Protein AF-K5BEI8-F1 (afdb_monomer)

pLDDT: 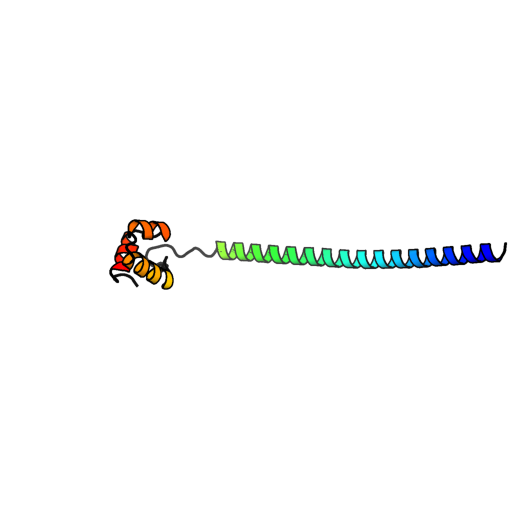mean 92.16, std 7.5, range [64.94, 98.0]

Radius of gyration: 36.18 Å; Cα contacts (8 Å, |Δi|>4): 32; chains: 1; bounding box: 75×29×89 Å

Secondary structure (DSSP, 8-state):
-HHHHHHHHHHHHHHHHHHHHHHHHHHHHHHHHHHHHHHHHHHHHHHHHHHHHHHHHHHHSPPP-STTS----SS-HHHHHHHHHHHHTT--HHHHHHHTT--HHHHHHHHTT---

Sequence (116 aa):
MAQFKRMFEDAFAEVDAEIARLREANRSLSEAANRALRENRELRDKQRRANDLFAKALAQVKPETGPNRPNRKKLTEREVEDIRQA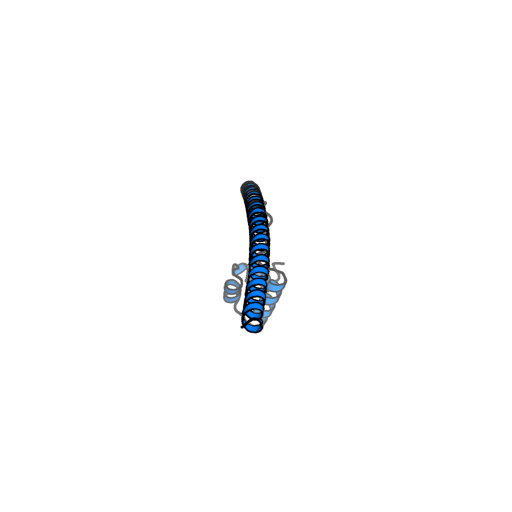YRGGMKQKDLARNYGVNPATISRLVRGLYH

Solvent-accessible surface area (backbone atoms only — not comparable to full-atom values): 6745 Å² total; per-residue (Å²): 112,71,67,62,53,49,55,49,53,53,52,52,52,52,51,52,53,49,52,51,52,52,50,51,51,52,49,52,51,51,53,51,51,53,49,52,54,51,53,52,51,53,52,52,52,51,51,49,52,50,50,52,52,50,51,52,52,53,70,67,55,72,76,85,73,65,93,85,45,81,84,76,74,91,66,53,75,66,55,52,50,51,52,43,51,44,41,76,72,67,48,53,56,68,56,54,14,61,77,70,74,48,57,49,69,55,45,56,29,47,68,70,64,75,50,135

Structure (mmCIF, N/CA/C/O backbone):
data_AF-K5BEI8-F1
#
_entry.id   AF-K5BEI8-F1
#
loop_
_atom_site.group_PDB
_atom_site.id
_atom_site.type_symbol
_atom_site.label_atom_id
_atom_site.label_alt_id
_atom_site.label_comp_id
_atom_site.label_asym_id
_atom_site.label_entity_id
_atom_site.label_seq_id
_atom_site.pdbx_PDB_ins_code
_atom_site.Cartn_x
_atom_site.Cartn_y
_atom_site.Cartn_z
_atom_site.occupancy
_atom_site.B_iso_or_equiv
_atom_site.auth_seq_id
_atom_site.auth_comp_id
_atom_site.auth_asym_id
_atom_site.auth_atom_id
_atom_site.pdbx_PDB_model_num
ATOM 1 N N . MET A 1 1 ? 36.139 -18.014 -56.763 1.00 67.19 1 MET A N 1
ATOM 2 C CA . MET A 1 1 ? 36.977 -17.642 -55.597 1.00 67.19 1 MET A CA 1
ATOM 3 C C . MET A 1 1 ? 36.723 -16.217 -55.101 1.00 67.19 1 MET A C 1
ATOM 5 O O . MET A 1 1 ? 36.428 -16.070 -53.926 1.00 67.19 1 MET A O 1
ATOM 9 N N . ALA A 1 2 ? 36.755 -15.179 -55.949 1.00 80.62 2 ALA A N 1
ATOM 10 C CA . ALA A 1 2 ? 36.568 -13.786 -55.501 1.00 80.62 2 ALA A CA 1
ATOM 11 C C . ALA A 1 2 ? 35.178 -13.469 -54.901 1.00 80.62 2 ALA A C 1
ATOM 13 O O . ALA A 1 2 ? 35.099 -12.804 -53.875 1.00 80.62 2 ALA A O 1
ATOM 14 N N . GLN A 1 3 ? 34.089 -13.983 -55.489 1.00 86.00 3 GLN A N 1
ATOM 15 C CA . GLN A 1 3 ? 32.727 -13.770 -54.965 1.00 86.00 3 GLN A CA 1
ATOM 16 C C . GLN A 1 3 ? 32.521 -14.383 -53.574 1.00 86.00 3 GLN A C 1
ATOM 18 O O . GLN A 1 3 ? 31.944 -13.750 -52.701 1.00 86.00 3 GLN A O 1
ATOM 23 N N . PHE A 1 4 ? 33.040 -15.593 -53.355 1.00 86.75 4 PHE A N 1
ATOM 24 C CA . PHE A 1 4 ? 32.905 -16.299 -52.080 1.00 86.75 4 PHE A CA 1
ATOM 25 C C . PHE A 1 4 ? 33.668 -15.586 -50.955 1.00 86.75 4 PHE A C 1
ATOM 27 O O . PHE A 1 4 ? 33.169 -15.471 -49.843 1.00 86.75 4 PHE A O 1
ATOM 34 N N . LYS A 1 5 ? 34.854 -15.043 -51.265 1.00 89.00 5 LYS A N 1
ATOM 35 C CA . LYS A 1 5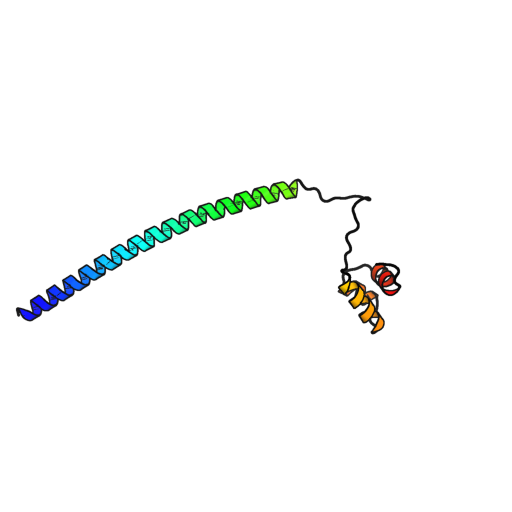 ? 35.641 -14.230 -50.330 1.00 89.00 5 LYS A CA 1
ATOM 36 C C . LYS A 1 5 ? 34.894 -12.958 -49.917 1.00 89.00 5 LYS A C 1
ATOM 38 O O . LYS A 1 5 ? 34.798 -12.680 -48.731 1.00 89.00 5 LYS A O 1
ATOM 43 N N . ARG A 1 6 ? 34.314 -12.246 -50.886 1.00 91.00 6 ARG A N 1
ATOM 44 C CA . ARG A 1 6 ? 33.541 -11.024 -50.636 1.00 91.00 6 ARG A CA 1
ATOM 45 C C . ARG A 1 6 ? 32.299 -11.289 -49.783 1.00 91.00 6 ARG A C 1
ATOM 47 O O . ARG A 1 6 ? 32.052 -10.567 -48.834 1.00 91.00 6 ARG A O 1
ATOM 54 N N . MET A 1 7 ? 31.584 -12.379 -50.062 1.00 91.56 7 MET A N 1
ATOM 55 C CA . MET A 1 7 ? 30.420 -12.791 -49.273 1.00 91.56 7 MET A CA 1
ATOM 56 C C . MET A 1 7 ? 30.777 -13.066 -47.804 1.00 91.56 7 MET A C 1
ATOM 58 O O . MET A 1 7 ? 30.021 -12.698 -46.911 1.00 91.56 7 MET A O 1
ATOM 62 N N . PHE A 1 8 ? 31.933 -13.685 -47.539 1.00 93.06 8 PHE A N 1
ATOM 63 C CA . PHE A 1 8 ? 32.413 -13.865 -46.167 1.00 93.06 8 PHE A CA 1
ATOM 64 C C . PHE A 1 8 ? 32.835 -12.551 -45.513 1.00 93.06 8 PHE A C 1
ATOM 66 O O . PHE A 1 8 ? 32.516 -12.339 -44.350 1.00 93.06 8 PHE A O 1
ATOM 73 N N . GLU A 1 9 ? 33.532 -11.672 -46.235 1.00 93.25 9 GLU A N 1
ATOM 74 C CA . GLU A 1 9 ? 33.915 -10.348 -45.727 1.00 93.25 9 GLU A CA 1
ATOM 75 C C . GLU A 1 9 ? 32.682 -9.516 -45.342 1.00 93.25 9 GLU A C 1
ATOM 77 O O . GLU A 1 9 ? 32.655 -8.943 -44.254 1.00 93.25 9 GLU A O 1
ATOM 82 N N . ASP A 1 10 ? 31.639 -9.530 -46.175 1.00 94.12 10 ASP A N 1
ATOM 83 C CA . ASP A 1 10 ? 30.371 -8.850 -45.900 1.00 94.12 10 ASP A CA 1
ATOM 84 C C . ASP A 1 10 ? 29.667 -9.457 -44.669 1.00 94.12 10 ASP A C 1
ATOM 86 O O . ASP A 1 10 ? 29.217 -8.725 -43.788 1.00 94.12 10 ASP A O 1
ATOM 90 N N . ALA A 1 11 ? 29.639 -10.792 -44.552 1.00 93.44 11 ALA A N 1
ATOM 91 C CA . ALA A 1 11 ? 29.049 -11.479 -43.401 1.00 93.44 11 ALA A CA 1
ATOM 92 C C . ALA A 1 11 ? 29.800 -11.196 -42.086 1.00 93.44 11 ALA A C 1
ATOM 94 O O . ALA A 1 11 ? 29.175 -11.001 -41.045 1.00 93.44 11 ALA A O 1
ATOM 95 N N . PHE A 1 12 ? 31.136 -11.144 -42.111 1.00 95.19 12 PHE A N 1
ATOM 96 C CA . PHE A 1 12 ? 31.923 -10.771 -40.931 1.00 95.19 12 PHE A CA 1
ATOM 97 C C . PHE A 1 12 ? 31.696 -9.309 -40.542 1.00 95.19 12 PHE A C 1
ATOM 99 O O . PHE A 1 12 ? 31.521 -9.023 -39.359 1.00 95.19 12 PHE A O 1
ATOM 106 N N . ALA A 1 13 ? 31.619 -8.402 -41.519 1.00 94.50 13 ALA A N 1
ATOM 107 C CA . ALA A 1 13 ? 31.321 -6.996 -41.264 1.00 94.50 13 ALA A CA 1
ATOM 108 C C . ALA A 1 13 ? 29.926 -6.802 -40.642 1.00 94.50 13 ALA A C 1
ATOM 110 O O . ALA A 1 13 ? 29.759 -5.978 -39.742 1.00 94.50 13 ALA A O 1
ATOM 111 N N . GLU A 1 14 ? 28.932 -7.578 -41.080 1.00 96.00 14 GLU A N 1
ATOM 112 C CA . GLU A 1 14 ? 27.589 -7.569 -40.495 1.00 96.00 14 GLU A CA 1
ATOM 113 C C . GLU A 1 14 ? 27.596 -8.068 -39.043 1.00 96.00 14 GLU A C 1
ATOM 115 O O . GLU A 1 14 ? 27.023 -7.423 -38.162 1.00 96.00 14 GLU A O 1
ATOM 120 N N . VAL A 1 15 ? 28.303 -9.168 -38.767 1.00 96.31 15 VAL A N 1
ATOM 121 C CA . VAL A 1 15 ? 28.454 -9.706 -37.406 1.00 96.31 15 VAL A CA 1
ATOM 122 C C . VAL A 1 15 ? 29.173 -8.714 -36.489 1.00 96.31 15 VAL A C 1
ATOM 124 O O . VAL A 1 15 ? 28.736 -8.508 -35.358 1.00 96.31 15 VAL A O 1
ATOM 127 N N . ASP A 1 16 ? 30.234 -8.058 -36.960 1.00 96.56 16 ASP A N 1
ATOM 128 C CA . ASP A 1 16 ? 30.958 -7.051 -36.178 1.00 96.56 16 ASP A CA 1
ATOM 129 C C . ASP A 1 16 ? 30.083 -5.828 -35.876 1.00 96.56 16 ASP A C 1
ATOM 131 O O . ASP A 1 16 ? 30.082 -5.323 -34.745 1.00 96.56 16 ASP A O 1
ATOM 135 N N . ALA A 1 17 ? 29.291 -5.380 -36.855 1.00 96.19 17 ALA A N 1
ATOM 136 C CA . ALA A 1 17 ? 28.326 -4.304 -36.660 1.00 96.19 17 ALA A CA 1
ATOM 137 C C . ALA A 1 17 ? 27.260 -4.685 -35.620 1.00 96.19 17 ALA A C 1
ATOM 139 O O . ALA A 1 17 ? 26.911 -3.870 -34.762 1.00 96.19 17 ALA A O 1
ATOM 140 N N . GLU A 1 18 ? 26.779 -5.927 -35.645 1.00 96.75 18 GLU A N 1
ATOM 141 C CA . GLU A 1 18 ? 25.789 -6.408 -34.684 1.00 96.75 18 GLU A CA 1
ATOM 142 C C . GLU A 1 18 ? 26.379 -6.581 -33.276 1.00 96.75 18 GLU A C 1
ATOM 144 O O . GLU A 1 18 ? 25.773 -6.159 -32.290 1.00 96.75 18 GLU A O 1
ATOM 149 N N . ILE A 1 19 ? 27.609 -7.089 -33.152 1.00 97.44 19 ILE A N 1
ATOM 150 C CA . ILE A 1 19 ? 28.328 -7.146 -31.870 1.00 97.44 19 ILE A CA 1
ATOM 151 C C . ILE A 1 19 ? 28.512 -5.739 -31.293 1.00 97.44 19 ILE A C 1
ATOM 153 O O . ILE A 1 19 ? 28.347 -5.545 -30.083 1.00 97.44 19 ILE A O 1
ATOM 157 N N . ALA A 1 20 ? 28.840 -4.749 -32.128 1.00 97.12 20 ALA A N 1
ATOM 158 C CA . ALA A 1 20 ? 28.978 -3.364 -31.691 1.00 97.12 20 ALA A CA 1
ATOM 159 C C . ALA A 1 20 ? 27.654 -2.817 -31.131 1.00 97.12 20 ALA A C 1
ATOM 161 O O . ALA A 1 20 ? 27.638 -2.288 -30.016 1.00 97.12 20 ALA A O 1
ATOM 162 N N . ARG A 1 21 ? 26.537 -3.039 -31.838 1.00 97.31 21 ARG A N 1
ATOM 163 C CA . ARG A 1 21 ? 25.192 -2.651 -31.378 1.00 97.31 21 ARG A CA 1
ATOM 164 C C . ARG A 1 21 ? 24.815 -3.326 -30.063 1.00 97.31 21 ARG A C 1
ATOM 166 O O . ARG A 1 21 ? 24.363 -2.655 -29.137 1.00 97.31 21 ARG A O 1
ATOM 173 N N . LEU A 1 22 ? 25.044 -4.634 -29.939 1.00 97.31 22 LEU A N 1
ATOM 174 C CA . LEU A 1 22 ? 24.740 -5.382 -28.717 1.00 97.31 22 LEU A CA 1
ATOM 175 C C . LEU A 1 22 ? 25.578 -4.905 -27.527 1.00 97.31 22 LEU A C 1
ATOM 177 O O . LEU A 1 22 ? 25.074 -4.823 -26.407 1.00 97.31 22 LEU A O 1
ATOM 181 N N . ARG A 1 23 ? 26.851 -4.564 -27.745 1.00 97.69 23 ARG A N 1
ATOM 182 C CA . ARG A 1 23 ? 27.716 -3.998 -26.698 1.00 97.69 23 ARG A CA 1
ATOM 183 C C . ARG A 1 23 ? 27.221 -2.632 -26.237 1.00 97.69 23 ARG A C 1
ATOM 185 O O . ARG A 1 23 ? 27.178 -2.385 -25.032 1.00 97.69 23 ARG A O 1
ATOM 192 N N . GLU A 1 24 ? 26.821 -1.771 -27.166 1.00 97.75 24 GLU A N 1
ATOM 193 C CA . GLU A 1 24 ? 26.262 -0.457 -26.845 1.00 97.75 24 GLU A CA 1
ATOM 194 C C . GLU A 1 24 ? 24.928 -0.576 -26.092 1.00 97.75 24 GLU A C 1
ATOM 196 O O . GLU A 1 24 ? 24.754 0.039 -25.037 1.00 97.75 24 GLU A O 1
ATOM 201 N N . ALA A 1 25 ? 24.028 -1.446 -26.557 1.00 96.75 25 ALA A N 1
ATOM 202 C CA . ALA A 1 25 ? 22.762 -1.728 -25.887 1.00 96.75 25 ALA A CA 1
ATOM 203 C C . ALA A 1 25 ? 22.977 -2.279 -24.469 1.00 96.75 25 ALA A C 1
ATOM 205 O O . ALA A 1 25 ? 22.371 -1.788 -23.515 1.00 96.75 25 ALA A O 1
ATOM 206 N N . ASN A 1 26 ? 23.891 -3.241 -24.299 1.00 97.69 26 ASN A N 1
ATOM 207 C CA . ASN A 1 26 ? 24.240 -3.786 -22.987 1.00 97.69 26 ASN A CA 1
ATOM 208 C C . ASN A 1 26 ? 24.803 -2.717 -22.052 1.00 97.69 26 ASN A C 1
ATOM 210 O O . ASN A 1 26 ? 24.462 -2.696 -20.866 1.00 97.69 26 ASN A O 1
ATOM 214 N N . ARG A 1 27 ? 25.634 -1.806 -22.565 1.00 98.00 27 ARG A N 1
ATOM 215 C CA . ARG A 1 27 ? 26.153 -0.686 -21.778 1.00 98.00 27 ARG A CA 1
ATOM 216 C C . ARG A 1 27 ? 25.022 0.241 -21.334 1.00 98.00 27 ARG A C 1
ATOM 218 O O . ARG A 1 27 ? 24.919 0.529 -20.144 1.00 98.00 27 ARG A O 1
ATOM 225 N N . SER A 1 28 ? 24.151 0.647 -22.254 1.00 97.25 28 SER A N 1
ATOM 226 C CA . SER A 1 28 ? 23.008 1.521 -21.961 1.00 97.25 28 SER A CA 1
ATOM 227 C C . SER A 1 28 ? 22.058 0.902 -20.928 1.00 97.25 28 SER A C 1
ATOM 229 O O . SER A 1 28 ? 21.696 1.548 -19.939 1.00 97.25 28 SER A O 1
ATOM 231 N N . LEU A 1 29 ? 21.725 -0.384 -21.089 1.00 97.50 29 LEU A N 1
ATOM 232 C CA . LEU A 1 29 ? 20.906 -1.132 -20.132 1.00 97.50 29 LEU A CA 1
ATOM 233 C C . LEU A 1 29 ? 21.575 -1.216 -18.760 1.00 97.50 29 LEU A C 1
ATOM 235 O O . LEU A 1 29 ? 20.921 -0.988 -17.742 1.00 97.50 29 LEU A O 1
ATOM 239 N N . SER A 1 30 ? 22.881 -1.478 -18.721 1.00 97.69 30 SER A N 1
ATOM 240 C CA . SER A 1 30 ? 23.645 -1.524 -17.470 1.00 97.69 30 SER A CA 1
ATOM 241 C C . SER A 1 30 ? 23.642 -0.166 -16.763 1.00 97.69 30 SER A C 1
ATOM 243 O O . SER A 1 30 ? 23.455 -0.085 -15.548 1.00 97.69 30 SER A O 1
ATOM 245 N N . GLU A 1 31 ? 23.802 0.929 -17.506 1.00 98.00 31 GLU A N 1
ATOM 246 C CA . GLU A 1 31 ? 23.735 2.287 -16.964 1.00 98.00 31 GLU A CA 1
ATOM 247 C C . GLU A 1 31 ? 22.335 2.619 -16.423 1.00 98.00 31 GLU A C 1
ATOM 249 O O . GLU A 1 31 ? 22.218 3.161 -15.319 1.00 98.00 31 GLU A O 1
ATOM 254 N N . ALA A 1 32 ? 21.276 2.256 -17.153 1.00 97.62 32 ALA A N 1
ATOM 255 C CA . ALA A 1 32 ? 19.891 2.442 -16.725 1.00 97.62 32 ALA A CA 1
ATOM 256 C C . ALA A 1 32 ? 19.558 1.631 -15.464 1.00 97.62 32 ALA A C 1
ATOM 258 O O . ALA A 1 32 ? 19.010 2.183 -14.508 1.00 97.62 32 ALA A O 1
ATOM 259 N N . ALA A 1 33 ? 19.959 0.359 -15.414 1.00 97.62 33 ALA A N 1
ATOM 260 C CA . ALA A 1 33 ? 19.786 -0.493 -14.242 1.00 97.62 33 ALA A CA 1
ATOM 261 C C . ALA A 1 33 ? 20.513 0.087 -13.021 1.00 97.62 33 ALA A C 1
ATOM 263 O O . ALA A 1 33 ? 19.941 0.184 -11.935 1.00 97.62 33 ALA A O 1
ATOM 264 N N . ASN A 1 34 ? 21.748 0.559 -13.203 1.00 97.94 34 ASN A N 1
ATOM 265 C CA . ASN A 1 34 ? 22.508 1.197 -12.134 1.00 97.94 34 ASN A CA 1
ATOM 266 C C . ASN A 1 34 ? 21.849 2.491 -11.630 1.00 97.94 34 ASN A C 1
ATOM 268 O O . ASN A 1 34 ? 21.873 2.745 -10.424 1.00 97.94 34 ASN A O 1
ATOM 272 N N . ARG A 1 35 ? 21.245 3.301 -12.513 1.00 97.88 35 ARG A N 1
ATOM 273 C CA . ARG A 1 35 ? 20.448 4.474 -12.106 1.00 97.88 35 ARG A CA 1
ATOM 274 C C . ARG A 1 35 ? 19.241 4.057 -11.265 1.00 97.88 35 A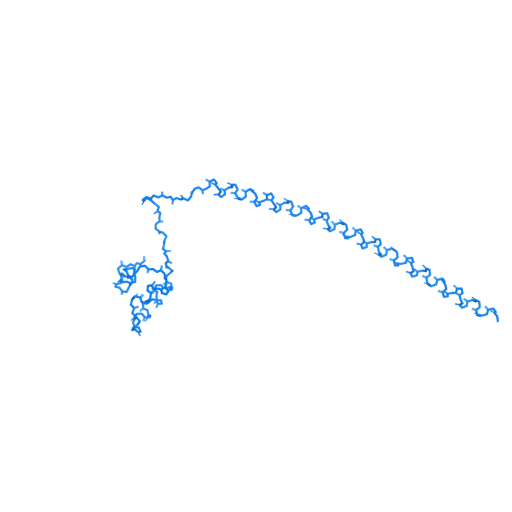RG A C 1
ATOM 276 O O . ARG A 1 35 ? 19.125 4.512 -10.130 1.00 97.88 35 ARG A O 1
ATOM 283 N N . ALA A 1 36 ? 18.433 3.122 -11.759 1.00 97.12 36 ALA A N 1
ATOM 284 C CA . ALA A 1 36 ? 17.248 2.639 -11.051 1.00 97.12 36 ALA A CA 1
ATOM 285 C C . ALA A 1 36 ? 17.589 2.035 -9.676 1.00 97.12 36 ALA A C 1
ATOM 287 O O . ALA A 1 36 ? 16.891 2.267 -8.690 1.00 97.12 36 ALA A O 1
ATOM 288 N N . LEU A 1 37 ? 18.696 1.292 -9.568 1.00 97.75 37 LEU A N 1
ATOM 289 C CA . LEU A 1 37 ? 19.159 0.741 -8.291 1.00 97.75 37 LEU A CA 1
ATOM 290 C C . LEU A 1 37 ? 19.554 1.829 -7.285 1.00 97.75 37 LEU A C 1
ATOM 292 O O . LEU A 1 37 ? 19.304 1.660 -6.089 1.00 97.75 37 LEU A O 1
ATOM 296 N N . ARG A 1 38 ? 20.159 2.934 -7.738 1.00 97.25 38 ARG A N 1
ATOM 297 C CA . ARG A 1 38 ? 20.470 4.079 -6.868 1.00 97.25 38 ARG A CA 1
ATOM 298 C C . ARG A 1 38 ? 19.195 4.751 -6.370 1.00 97.25 38 ARG A C 1
ATOM 300 O O . ARG A 1 38 ? 19.032 4.897 -5.162 1.00 97.25 38 ARG A O 1
ATOM 307 N N . GLU A 1 39 ? 18.267 5.052 -7.270 1.00 96.75 39 GLU A N 1
ATOM 308 C CA . GLU A 1 39 ? 16.980 5.669 -6.926 1.00 96.75 39 GLU A CA 1
ATOM 309 C C . GLU A 1 39 ? 16.171 4.801 -5.952 1.00 96.75 39 GLU A C 1
ATOM 311 O O . GLU A 1 39 ? 15.667 5.291 -4.942 1.00 96.75 39 GLU A O 1
ATOM 316 N N . ASN A 1 40 ? 16.123 3.486 -6.180 1.00 97.75 40 ASN A N 1
ATOM 317 C CA . ASN A 1 40 ? 15.453 2.551 -5.276 1.00 97.75 40 ASN A CA 1
ATOM 318 C C . ASN A 1 40 ? 16.069 2.544 -3.873 1.00 97.75 40 ASN A C 1
ATOM 320 O O . ASN A 1 40 ? 15.339 2.475 -2.880 1.00 97.75 40 ASN A O 1
ATOM 324 N N . ARG A 1 41 ? 17.402 2.624 -3.761 1.00 97.50 41 ARG A N 1
ATOM 325 C CA . ARG A 1 41 ? 18.068 2.737 -2.454 1.00 97.50 41 ARG A CA 1
ATOM 326 C C . ARG A 1 41 ? 17.657 4.025 -1.747 1.00 97.50 41 ARG A C 1
ATOM 328 O O . ARG A 1 41 ? 17.273 3.966 -0.582 1.00 97.50 41 ARG A O 1
ATOM 335 N N . GLU A 1 42 ? 17.659 5.152 -2.453 1.00 97.44 42 GLU A N 1
ATOM 336 C CA . GLU A 1 42 ? 17.246 6.437 -1.884 1.00 97.44 42 GLU A CA 1
ATOM 337 C C . GLU A 1 42 ? 15.785 6.437 -1.425 1.00 97.44 42 GLU A C 1
ATOM 339 O O . GLU A 1 42 ? 15.480 6.908 -0.327 1.00 97.44 42 GLU A O 1
ATOM 344 N N . LEU A 1 43 ? 14.873 5.894 -2.236 1.00 97.56 43 LEU A N 1
ATOM 345 C CA . LEU A 1 43 ? 13.456 5.781 -1.888 1.00 97.56 43 LEU A CA 1
ATOM 346 C C . LEU A 1 43 ? 13.249 4.900 -0.658 1.00 97.56 43 LEU A C 1
ATOM 348 O O . LEU A 1 43 ? 12.512 5.279 0.253 1.00 97.56 43 LEU A O 1
ATOM 352 N N . ARG A 1 44 ? 13.940 3.760 -0.592 1.00 97.62 44 ARG A N 1
ATOM 353 C CA . ARG A 1 44 ? 13.899 2.871 0.571 1.00 97.62 44 ARG A CA 1
ATOM 354 C C . ARG A 1 44 ? 14.383 3.578 1.836 1.00 97.62 44 ARG A C 1
ATOM 356 O O . ARG A 1 44 ? 13.775 3.427 2.894 1.00 97.62 44 ARG A O 1
ATOM 363 N N . ASP A 1 45 ? 15.449 4.365 1.740 1.00 97.75 45 ASP A N 1
ATOM 364 C CA . ASP A 1 45 ? 15.985 5.099 2.886 1.00 97.75 45 ASP A CA 1
ATOM 365 C C . ASP A 1 45 ? 15.040 6.228 3.326 1.00 97.75 45 ASP A C 1
ATOM 367 O O . ASP A 1 45 ? 14.834 6.429 4.525 1.00 97.75 45 ASP A O 1
ATOM 371 N N . LYS A 1 46 ? 14.394 6.923 2.378 1.00 97.06 46 LYS A N 1
ATOM 372 C CA . LYS A 1 46 ? 13.329 7.900 2.670 1.00 97.06 46 LYS A CA 1
ATOM 373 C C . LYS A 1 46 ? 12.146 7.242 3.383 1.00 97.06 46 LYS A C 1
ATOM 375 O O . LYS A 1 46 ? 11.712 7.752 4.413 1.00 97.06 46 LYS A O 1
ATOM 380 N N . GLN A 1 47 ? 11.666 6.101 2.884 1.00 97.44 47 GLN A N 1
ATOM 381 C CA . GLN A 1 47 ? 10.574 5.351 3.513 1.00 97.44 47 GLN A CA 1
ATOM 382 C C . GLN A 1 47 ? 10.932 4.904 4.927 1.00 97.44 47 GLN A C 1
ATOM 384 O O . GLN A 1 47 ? 10.131 5.076 5.841 1.00 97.44 47 GLN A O 1
ATOM 389 N N . ARG A 1 48 ? 12.149 4.385 5.134 1.00 96.88 48 ARG A N 1
ATOM 390 C CA . ARG A 1 48 ? 12.622 4.003 6.469 1.00 96.88 48 ARG A CA 1
ATOM 391 C C . ARG A 1 48 ? 12.577 5.189 7.428 1.00 96.88 48 ARG A C 1
ATOM 393 O O . ARG A 1 48 ? 11.964 5.083 8.482 1.00 96.88 48 ARG A O 1
ATOM 400 N N . ARG A 1 49 ? 13.153 6.333 7.039 1.00 95.50 49 ARG A N 1
ATOM 401 C CA . ARG A 1 49 ? 13.141 7.548 7.872 1.00 95.50 49 ARG A CA 1
ATOM 402 C C . ARG A 1 49 ? 11.721 8.009 8.188 1.00 95.50 49 ARG A C 1
ATOM 404 O O . ARG A 1 49 ? 11.449 8.362 9.329 1.00 95.50 49 ARG A O 1
ATOM 411 N N . ALA A 1 50 ? 10.822 7.992 7.204 1.00 95.94 50 ALA A N 1
ATOM 412 C CA . ALA A 1 50 ? 9.423 8.342 7.419 1.00 95.94 50 ALA A CA 1
ATOM 413 C C . ALA A 1 50 ? 8.766 7.398 8.436 1.00 95.94 50 ALA A C 1
ATOM 415 O O . ALA A 1 50 ? 8.183 7.867 9.409 1.00 95.94 50 ALA A O 1
ATOM 416 N N . ASN A 1 51 ? 8.924 6.084 8.264 1.00 96.00 51 ASN A N 1
ATOM 417 C CA . ASN A 1 51 ? 8.383 5.084 9.183 1.00 96.00 51 ASN A CA 1
ATOM 418 C C . ASN A 1 51 ? 8.938 5.248 10.602 1.00 96.00 51 ASN A C 1
ATOM 420 O O . ASN A 1 51 ? 8.172 5.188 11.559 1.00 96.00 51 ASN A O 1
ATOM 424 N N . ASP A 1 52 ? 10.236 5.520 10.746 1.00 94.12 52 ASP A N 1
ATOM 425 C CA . ASP A 1 52 ? 10.863 5.757 12.048 1.00 94.12 52 ASP A CA 1
ATOM 426 C C . ASP A 1 52 ? 10.309 7.022 12.722 1.00 94.12 52 ASP A C 1
ATOM 428 O O . ASP A 1 52 ? 10.050 7.027 13.928 1.00 94.12 52 ASP A O 1
ATOM 432 N N . LEU A 1 53 ? 10.099 8.100 11.958 1.00 93.00 53 LEU A N 1
ATOM 433 C CA . LEU A 1 53 ? 9.481 9.332 12.457 1.00 93.00 53 LEU A CA 1
ATOM 434 C C . LEU A 1 53 ? 8.030 9.096 12.885 1.00 93.00 53 LEU A C 1
ATOM 436 O O . LEU A 1 53 ? 7.648 9.513 13.978 1.00 93.00 53 LEU A O 1
ATOM 440 N N . PHE A 1 54 ? 7.243 8.385 12.074 1.00 91.56 54 PHE A N 1
ATOM 441 C CA . PHE A 1 54 ? 5.871 8.011 12.422 1.00 91.56 54 PHE A CA 1
ATOM 442 C C . PHE A 1 54 ? 5.819 7.129 13.668 1.00 91.56 54 PHE A C 1
ATOM 444 O O . PHE A 1 54 ? 5.014 7.387 14.559 1.00 91.56 54 PHE A O 1
ATOM 451 N N . ALA A 1 55 ? 6.694 6.127 13.772 1.00 89.94 55 ALA A N 1
ATOM 452 C CA . ALA A 1 55 ? 6.768 5.251 14.937 1.00 89.94 55 ALA A CA 1
ATOM 453 C C . ALA A 1 55 ? 7.090 6.043 16.211 1.00 89.94 55 ALA A C 1
ATOM 455 O O . ALA A 1 55 ? 6.432 5.859 17.234 1.00 89.94 55 A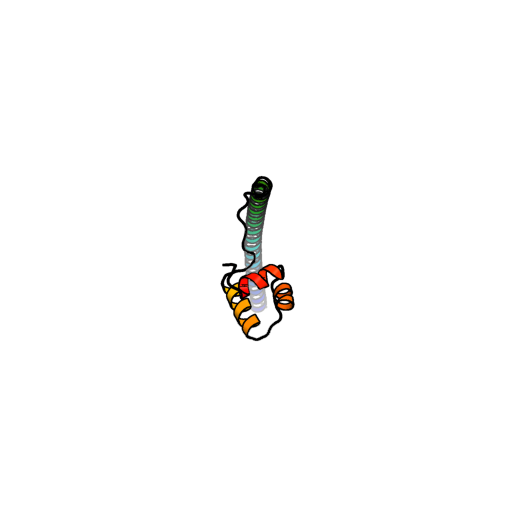LA A O 1
ATOM 456 N N . LYS A 1 56 ? 8.051 6.975 16.143 1.00 88.00 56 LYS A N 1
ATOM 457 C CA . LYS A 1 56 ? 8.373 7.873 17.262 1.00 88.00 56 LYS A CA 1
ATOM 458 C C . LYS A 1 56 ? 7.199 8.777 17.629 1.00 88.00 56 LYS A C 1
ATOM 460 O O . LYS A 1 56 ? 6.893 8.900 18.811 1.00 88.00 56 LYS A O 1
ATOM 465 N N . ALA A 1 57 ? 6.532 9.376 16.642 1.00 87.31 57 ALA A N 1
ATOM 466 C CA . ALA A 1 57 ? 5.369 10.229 16.876 1.00 87.31 57 ALA A CA 1
ATOM 467 C C . ALA A 1 57 ? 4.227 9.448 17.548 1.00 87.31 57 ALA A C 1
ATOM 469 O O . ALA A 1 57 ? 3.698 9.882 18.566 1.00 87.31 57 ALA A O 1
ATOM 470 N N . LEU A 1 58 ? 3.899 8.254 17.045 1.00 84.94 58 LEU A N 1
ATOM 471 C CA . LEU A 1 58 ? 2.870 7.392 17.632 1.00 84.94 58 LEU A CA 1
ATOM 472 C C . LEU A 1 58 ? 3.233 6.915 19.040 1.00 84.94 58 LEU A C 1
ATOM 474 O O . LEU A 1 58 ? 2.359 6.858 19.896 1.00 84.94 58 LEU A O 1
ATOM 478 N N . ALA A 1 59 ? 4.505 6.610 19.306 1.00 82.00 59 ALA A N 1
ATOM 479 C 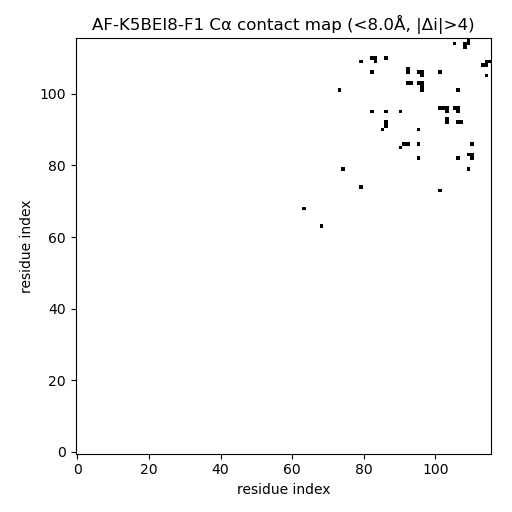CA . ALA A 1 59 ? 4.953 6.228 20.644 1.00 82.00 59 ALA A CA 1
ATOM 480 C C . ALA A 1 59 ? 4.818 7.373 21.666 1.00 82.00 59 ALA A C 1
ATOM 482 O O . ALA A 1 59 ? 4.623 7.119 22.855 1.00 82.00 59 ALA A O 1
ATOM 483 N N . GLN A 1 60 ? 4.913 8.629 21.219 1.00 79.75 60 GLN A N 1
ATOM 484 C CA . GLN A 1 60 ? 4.701 9.805 22.068 1.00 79.75 60 GLN A CA 1
ATOM 485 C C . GLN A 1 60 ? 3.214 10.079 22.332 1.00 79.75 60 GLN A C 1
ATOM 487 O O . GLN A 1 60 ? 2.865 10.587 23.399 1.00 79.75 60 GLN A O 1
ATOM 492 N N . VAL A 1 61 ? 2.328 9.711 21.402 1.00 77.19 61 VAL A N 1
ATOM 493 C CA . VAL A 1 61 ? 0.878 9.820 21.590 1.00 77.19 61 VAL A CA 1
ATOM 494 C C . VAL A 1 61 ? 0.406 8.702 22.520 1.00 77.19 61 VAL A C 1
ATOM 496 O O . VAL A 1 61 ? 0.124 7.578 22.103 1.00 77.19 61 VAL A O 1
ATOM 499 N N . LYS A 1 62 ? 0.283 9.008 23.814 1.00 69.38 62 LYS A N 1
ATOM 500 C CA . LYS A 1 62 ? -0.416 8.116 24.745 1.00 69.38 62 LYS A CA 1
ATOM 501 C C . LYS A 1 62 ? -1.906 8.093 24.384 1.00 69.38 62 LYS A C 1
ATOM 503 O O . LYS A 1 62 ? -2.497 9.163 24.243 1.00 69.38 62 LYS A O 1
ATOM 508 N N . PRO A 1 63 ? -2.539 6.913 24.253 1.00 70.25 63 PRO A N 1
ATOM 509 C CA . PRO A 1 63 ? -3.982 6.856 24.075 1.00 70.25 63 PRO A CA 1
ATOM 510 C C . PRO A 1 63 ? -4.655 7.491 25.291 1.00 70.25 63 PRO A C 1
ATOM 512 O O . PRO A 1 63 ? -4.228 7.252 26.420 1.00 70.25 63 PRO A O 1
ATOM 515 N N . GLU A 1 64 ? -5.720 8.262 25.074 1.00 72.88 64 GLU A N 1
ATOM 516 C CA . GLU A 1 64 ? -6.504 8.781 26.191 1.00 72.88 64 GLU A CA 1
ATOM 517 C C . GLU A 1 64 ? -7.073 7.608 26.995 1.00 72.88 64 GLU A C 1
ATOM 519 O O . GLU A 1 64 ? -7.816 6.755 26.488 1.00 72.88 64 GLU A O 1
ATOM 524 N N . THR A 1 65 ? -6.657 7.524 28.253 1.00 77.12 65 THR A N 1
ATOM 525 C CA . THR A 1 65 ? -7.106 6.536 29.227 1.00 77.12 65 THR A CA 1
ATOM 526 C C . THR A 1 65 ? -7.751 7.257 30.403 1.00 77.12 65 THR A C 1
ATOM 528 O O . THR A 1 65 ? -7.456 8.416 30.683 1.00 77.12 65 THR A O 1
ATOM 531 N N . GLY A 1 66 ? -8.659 6.569 31.091 1.00 81.88 66 GLY A N 1
ATOM 532 C CA . GLY A 1 66 ? -9.338 7.105 32.266 1.00 81.88 66 GLY A CA 1
ATOM 533 C C . GLY A 1 66 ? -10.813 7.457 32.040 1.00 81.88 66 GLY A C 1
ATOM 534 O O . GLY A 1 66 ? -11.346 7.276 30.943 1.00 81.88 66 GLY A O 1
ATOM 535 N N . PRO A 1 67 ? -11.490 7.918 33.105 1.00 81.19 67 PRO A N 1
ATOM 536 C CA . PRO A 1 67 ? -12.948 8.043 33.160 1.00 81.19 67 PRO A CA 1
ATOM 537 C C . PRO A 1 67 ? -13.530 9.110 32.223 1.00 81.19 67 PRO A C 1
ATOM 539 O O . PRO A 1 67 ? -14.678 8.981 31.814 1.00 81.19 67 PRO A O 1
ATOM 542 N N . ASN A 1 68 ? -12.742 10.119 31.837 1.00 81.06 68 ASN A N 1
ATOM 543 C CA . ASN A 1 68 ? -13.179 11.192 30.935 1.00 81.06 68 ASN A CA 1
ATOM 544 C C . ASN A 1 68 ? -12.972 10.865 29.447 1.00 81.06 68 ASN A C 1
ATOM 546 O O . ASN A 1 68 ? -13.269 11.696 28.592 1.00 81.06 68 ASN A O 1
ATOM 550 N N . ARG A 1 69 ? -12.464 9.668 29.117 1.00 81.81 69 ARG A N 1
ATOM 551 C CA . ARG A 1 69 ? -12.274 9.253 27.726 1.00 81.81 69 ARG A CA 1
ATOM 552 C C . ARG A 1 69 ? -13.637 9.184 27.021 1.00 81.81 69 ARG A C 1
ATOM 554 O O . ARG A 1 69 ? -14.533 8.499 27.525 1.00 81.81 69 ARG A O 1
ATOM 561 N N . PRO A 1 70 ? -13.793 9.775 25.822 1.00 79.69 70 PRO A N 1
ATOM 562 C CA . PRO A 1 70 ? -15.024 9.631 25.061 1.00 79.69 70 PRO A CA 1
ATOM 563 C C . PRO A 1 70 ? -15.298 8.149 24.769 1.00 79.69 70 PRO A C 1
ATOM 565 O O . PRO A 1 70 ? -14.427 7.405 24.299 1.00 79.69 70 PRO A O 1
ATOM 568 N N . ASN A 1 71 ? -16.520 7.702 25.068 1.00 79.44 71 ASN A N 1
ATOM 569 C CA . ASN A 1 71 ? -16.923 6.322 24.829 1.00 79.44 71 ASN A CA 1
ATOM 570 C C . ASN A 1 71 ? -16.971 6.055 23.318 1.00 79.44 71 ASN A C 1
ATOM 572 O O . ASN A 1 71 ? -17.816 6.594 22.604 1.00 79.44 71 ASN A O 1
ATOM 576 N N . ARG A 1 72 ? -16.074 5.202 22.820 1.00 82.25 72 ARG A N 1
ATOM 577 C CA . ARG A 1 72 ? -16.080 4.798 21.413 1.00 82.25 72 ARG A CA 1
ATOM 578 C C . ARG A 1 72 ? -17.189 3.771 21.190 1.00 82.25 72 ARG A C 1
ATOM 580 O O . ARG A 1 72 ? -17.110 2.655 21.707 1.00 82.25 72 ARG A O 1
ATOM 587 N N . LYS A 1 73 ? -18.190 4.125 20.379 1.00 84.25 73 LYS A N 1
ATOM 588 C CA . LYS A 1 73 ? -19.240 3.191 19.953 1.00 84.25 73 LYS A CA 1
ATOM 589 C C . LYS A 1 73 ? -18.602 1.989 19.242 1.00 84.25 73 LYS A C 1
ATOM 591 O O . LYS A 1 73 ? -17.784 2.157 18.339 1.00 84.25 73 LYS A O 1
ATOM 596 N N . LYS A 1 74 ? -18.946 0.775 19.689 1.00 87.25 74 LYS A N 1
ATOM 597 C CA . LYS A 1 74 ? -18.484 -0.484 19.073 1.00 87.25 74 LYS A CA 1
ATOM 598 C C . LYS A 1 74 ? -19.273 -0.872 17.825 1.00 87.25 74 LYS A C 1
ATOM 600 O O . LYS A 1 74 ? -18.759 -1.646 17.035 1.00 87.25 74 LYS A O 1
ATOM 605 N N . LEU A 1 75 ? -20.498 -0.369 17.702 1.00 91.31 75 LEU A N 1
ATOM 606 C CA . LEU A 1 75 ? -21.415 -0.666 16.610 1.00 91.31 75 LEU A CA 1
ATOM 607 C C . LEU A 1 75 ? -21.683 0.609 15.819 1.00 91.31 75 LEU A C 1
ATOM 609 O O . LEU A 1 75 ? -21.828 1.689 16.400 1.00 91.31 75 LEU A O 1
ATOM 613 N N . THR A 1 76 ? -21.758 0.455 14.509 1.00 92.88 76 THR A N 1
ATOM 614 C CA . THR A 1 76 ? -22.240 1.452 13.558 1.00 92.88 76 THR A CA 1
ATOM 615 C C . THR A 1 76 ? -23.769 1.504 13.561 1.00 92.88 76 THR A C 1
ATOM 617 O O . THR A 1 76 ? -24.440 0.572 14.004 1.00 92.88 76 THR A O 1
ATOM 620 N N . GLU A 1 77 ? -24.345 2.588 13.040 1.00 91.81 77 GLU A N 1
ATOM 621 C CA . GLU A 1 77 ? -25.805 2.742 12.931 1.00 91.81 77 GLU A CA 1
ATOM 622 C C . GLU A 1 77 ? -26.445 1.637 12.083 1.00 91.81 77 GLU A C 1
ATOM 624 O O . GLU A 1 77 ? -27.510 1.123 12.424 1.00 91.81 77 GLU A O 1
ATOM 629 N N . ARG A 1 78 ? -25.756 1.215 11.017 1.00 94.19 78 ARG A N 1
ATOM 630 C CA . ARG A 1 78 ? -26.197 0.112 10.163 1.00 94.19 78 ARG A CA 1
ATOM 631 C C . ARG A 1 78 ? -26.246 -1.209 10.925 1.00 94.19 78 ARG A C 1
ATOM 633 O O . ARG A 1 78 ? -27.263 -1.886 10.883 1.00 94.19 78 ARG A O 1
ATOM 640 N N . GLU A 1 79 ? -25.196 -1.537 11.677 1.00 94.50 79 GLU A N 1
ATOM 641 C CA . GLU A 1 79 ? -25.181 -2.756 12.497 1.00 94.50 79 GLU A CA 1
ATOM 642 C C . GLU A 1 79 ? -26.283 -2.738 13.560 1.00 94.50 79 GLU A C 1
ATOM 644 O O . GLU A 1 79 ? -26.873 -3.772 13.859 1.00 94.50 79 GLU A O 1
ATOM 649 N N . VAL A 1 80 ? -26.595 -1.567 14.123 1.00 94.81 80 VAL A N 1
ATOM 650 C CA . VAL A 1 80 ? -27.719 -1.417 15.056 1.00 94.81 80 VAL A CA 1
ATOM 651 C C . VAL A 1 80 ? -29.048 -1.756 14.384 1.00 94.81 80 VAL A C 1
ATOM 653 O O . VAL A 1 80 ? -29.864 -2.466 14.978 1.00 94.81 80 VAL A O 1
ATOM 656 N N . GLU A 1 81 ? -29.273 -1.267 13.169 1.00 94.69 81 GLU A N 1
ATOM 657 C CA . GLU A 1 81 ? -30.490 -1.560 12.419 1.00 94.69 81 GLU A CA 1
ATOM 658 C C . GLU A 1 81 ? -30.570 -3.044 12.032 1.00 94.69 81 GLU A C 1
ATOM 660 O O . GLU A 1 81 ? -31.592 -3.686 12.283 1.00 94.69 81 GLU A O 1
ATOM 665 N N . ASP A 1 82 ? -29.466 -3.628 11.565 1.00 95.69 82 ASP A N 1
ATOM 666 C CA . ASP A 1 82 ? -29.374 -5.055 11.247 1.00 95.69 82 ASP A CA 1
ATOM 667 C C . ASP A 1 82 ? -29.690 -5.925 12.478 1.00 95.69 82 ASP A C 1
ATOM 669 O O . ASP A 1 82 ? -30.471 -6.875 12.401 1.00 95.69 82 ASP A O 1
ATOM 673 N N . ILE A 1 83 ? -29.160 -5.565 13.655 1.00 96.12 83 ILE A N 1
ATOM 674 C CA . ILE A 1 83 ? -29.449 -6.244 14.929 1.00 96.12 83 ILE A CA 1
ATOM 675 C C . ILE A 1 83 ? -30.942 -6.168 15.270 1.00 96.12 83 ILE A C 1
ATOM 677 O O . ILE A 1 83 ? -31.523 -7.158 15.726 1.00 96.12 83 ILE A O 1
ATOM 681 N N . ARG A 1 84 ? -31.582 -5.008 15.071 1.00 95.69 84 ARG A N 1
ATOM 682 C CA . ARG A 1 84 ? -33.019 -4.834 15.336 1.00 95.69 84 ARG A CA 1
ATOM 683 C C . ARG A 1 84 ? -33.859 -5.680 14.389 1.00 95.69 84 ARG A C 1
ATOM 685 O O . ARG A 1 84 ? -34.803 -6.327 14.844 1.00 95.69 84 ARG A O 1
ATOM 692 N N . GLN A 1 85 ? -33.515 -5.703 13.106 1.00 96.62 85 GLN A N 1
ATO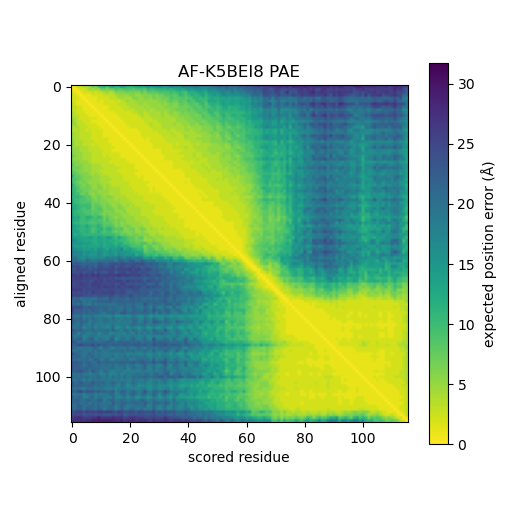M 693 C CA . GLN A 1 85 ? -34.212 -6.512 12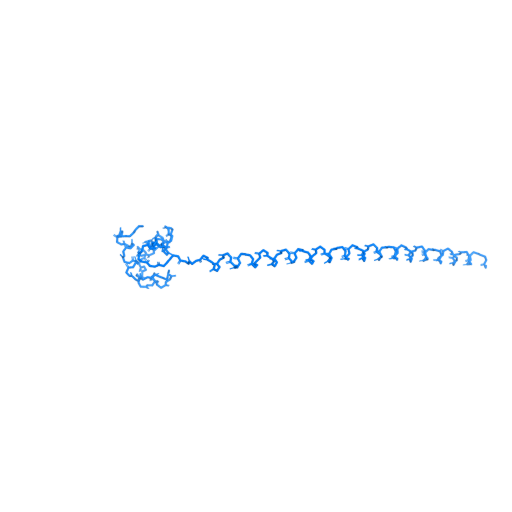.108 1.00 96.62 85 GLN A CA 1
ATOM 694 C C . GLN A 1 85 ? -34.040 -8.007 12.378 1.00 96.62 85 GLN A C 1
ATOM 696 O O . GLN A 1 85 ? -35.031 -8.732 12.439 1.00 96.62 85 GLN A O 1
ATOM 701 N N . ALA A 1 86 ? -32.817 -8.461 12.650 1.00 96.81 86 ALA A N 1
ATOM 702 C CA . ALA A 1 86 ? -32.537 -9.857 12.970 1.00 96.81 86 ALA A CA 1
ATOM 703 C C . ALA A 1 86 ? -33.261 -10.318 14.247 1.00 96.81 86 ALA A C 1
ATOM 705 O O . ALA A 1 86 ? -33.804 -11.423 14.292 1.00 96.81 86 ALA A O 1
ATOM 706 N N . TYR A 1 87 ? -33.334 -9.463 15.273 1.00 97.31 87 TYR A N 1
ATOM 707 C CA . TYR A 1 87 ? -34.117 -9.760 16.472 1.00 97.31 87 TYR A CA 1
ATOM 708 C C . TYR A 1 87 ? -35.621 -9.855 16.177 1.00 97.31 87 TYR A C 1
ATOM 710 O O . TYR A 1 87 ? -36.272 -10.790 16.639 1.00 97.31 87 TYR A O 1
ATOM 718 N N . ARG A 1 88 ? -36.176 -8.932 15.375 1.00 96.44 88 ARG A N 1
ATOM 719 C CA . ARG A 1 88 ? -37.580 -9.000 14.916 1.00 96.44 88 ARG A CA 1
ATOM 720 C C . ARG A 1 88 ? -37.854 -10.265 14.096 1.00 96.44 88 ARG A C 1
ATOM 722 O O . ARG A 1 88 ? -38.944 -10.813 14.191 1.00 96.44 88 ARG A O 1
ATOM 729 N N . GLY A 1 89 ? -36.853 -10.753 13.364 1.00 96.38 89 GLY A N 1
ATOM 730 C CA . GLY A 1 89 ? -36.870 -12.035 12.655 1.00 96.38 89 GLY A CA 1
ATOM 731 C C . GLY A 1 89 ? -36.721 -13.276 13.549 1.00 96.38 89 GLY A C 1
ATOM 732 O O . GLY A 1 89 ? -36.658 -14.385 13.030 1.00 96.38 89 GLY A O 1
ATOM 733 N N . GLY A 1 90 ? -36.656 -13.119 14.877 1.00 96.88 90 GLY A N 1
ATOM 734 C CA . GLY A 1 90 ? -36.630 -14.225 15.841 1.00 96.88 90 GLY A CA 1
ATOM 735 C C . GLY A 1 90 ? -35.237 -14.652 16.310 1.00 96.88 90 GLY A C 1
ATOM 736 O O . GLY A 1 90 ? -35.114 -15.610 17.078 1.00 96.88 90 GLY A O 1
ATOM 737 N N . MET A 1 91 ? -34.171 -13.955 15.904 1.00 96.81 91 MET A N 1
ATOM 738 C CA . MET A 1 91 ? -32.821 -14.281 16.360 1.00 96.81 91 MET A CA 1
ATOM 739 C C . MET A 1 91 ? -32.650 -13.989 17.857 1.00 96.81 91 MET A C 1
ATOM 741 O O . MET A 1 91 ? -33.043 -12.938 18.369 1.00 96.81 91 MET A O 1
ATOM 745 N N . LYS A 1 92 ? -32.017 -14.911 18.590 1.00 97.31 92 LYS A N 1
ATOM 746 C CA . LYS A 1 92 ? -31.802 -14.748 20.034 1.00 97.31 92 LYS A CA 1
ATOM 747 C C . LYS A 1 92 ? -30.756 -13.665 20.307 1.00 97.31 92 LYS A C 1
ATOM 749 O O . LYS A 1 92 ? -29.677 -13.657 19.716 1.00 97.31 92 LYS A O 1
ATOM 754 N N . GLN A 1 93 ? -31.011 -12.816 21.306 1.00 97.19 93 GLN A N 1
ATOM 755 C CA . GLN A 1 93 ? -30.094 -11.729 21.703 1.00 97.19 93 GLN A CA 1
ATOM 756 C C . GLN A 1 93 ? -28.689 -12.230 22.072 1.00 97.19 93 GLN A C 1
ATOM 758 O O . GLN A 1 93 ? -27.699 -11.556 21.798 1.00 97.19 93 GLN A O 1
ATOM 763 N N . LYS A 1 94 ? -28.586 -13.428 22.668 1.00 97.25 94 LYS A N 1
ATOM 764 C CA . LYS A 1 94 ? -27.300 -14.055 23.012 1.00 97.25 94 LYS A CA 1
ATOM 765 C C . LYS A 1 94 ? -26.470 -14.375 21.766 1.00 97.25 94 LYS A C 1
ATOM 767 O O . LYS A 1 94 ? -25.246 -14.332 21.827 1.00 97.25 94 LYS A O 1
ATOM 772 N N . ASP A 1 95 ? -27.120 -14.736 20.668 1.00 97.56 95 ASP A N 1
ATOM 773 C CA . ASP A 1 95 ? -26.449 -15.131 19.429 1.00 97.56 95 ASP A CA 1
ATOM 774 C C . ASP A 1 95 ? -26.015 -13.884 18.658 1.00 97.56 95 ASP A C 1
ATOM 776 O O . ASP A 1 95 ? -24.860 -13.790 18.258 1.00 97.56 95 ASP A O 1
ATOM 780 N N . LEU A 1 96 ? -26.871 -12.858 18.617 1.00 97.19 96 LEU A N 1
ATOM 781 C CA . LEU A 1 96 ? -26.517 -11.520 18.131 1.00 97.19 96 LEU A CA 1
ATOM 782 C C . LEU A 1 96 ? -25.305 -10.943 18.877 1.00 97.19 96 LEU A C 1
ATOM 784 O O . LEU A 1 96 ? -24.360 -10.464 18.261 1.00 97.19 96 LEU A O 1
ATOM 788 N N . ALA A 1 97 ? -25.280 -11.050 20.207 1.00 97.12 97 ALA A N 1
ATOM 789 C CA . ALA A 1 97 ? -24.156 -10.577 21.012 1.00 97.12 97 ALA A CA 1
ATOM 790 C C . ALA A 1 97 ? -22.829 -11.254 20.630 1.00 97.12 97 ALA A C 1
ATOM 792 O O . ALA A 1 97 ? -21.800 -10.583 20.555 1.00 97.12 97 ALA A O 1
ATOM 793 N N . ARG A 1 98 ? -22.858 -12.567 20.353 1.00 96.94 98 ARG A N 1
ATOM 794 C CA . ARG A 1 98 ? -21.675 -13.313 19.901 1.00 96.94 98 ARG A CA 1
ATOM 795 C C . ARG A 1 98 ? -21.259 -12.907 18.489 1.00 96.94 98 ARG A C 1
ATOM 797 O O . ARG A 1 98 ? -20.082 -12.644 18.283 1.00 96.94 98 ARG A O 1
ATOM 804 N N . ASN A 1 99 ? -22.210 -12.792 17.563 1.00 96.31 99 ASN A N 1
ATOM 805 C CA . ASN A 1 99 ? -21.936 -12.451 16.164 1.00 96.31 99 ASN A CA 1
ATOM 806 C C . ASN A 1 99 ? -21.308 -11.061 16.007 1.00 96.31 99 ASN A C 1
ATOM 808 O O . ASN A 1 99 ? -20.402 -10.888 15.201 1.00 96.31 99 ASN A O 1
ATOM 812 N N . TYR A 1 100 ? -21.755 -10.091 16.807 1.00 94.75 100 TYR A N 1
ATOM 813 C CA . TYR A 1 100 ? -21.275 -8.708 16.747 1.00 94.75 100 TYR A CA 1
ATOM 814 C C . TYR A 1 100 ? -20.218 -8.374 17.817 1.00 94.75 100 TYR A C 1
ATOM 816 O O . TYR A 1 100 ? -19.784 -7.230 17.929 1.00 94.75 100 TYR A O 1
ATOM 824 N N . GLY A 1 101 ? -19.802 -9.344 18.641 1.00 95.00 101 GLY A N 1
ATOM 825 C CA . GLY A 1 101 ? -18.748 -9.144 19.645 1.00 95.00 101 GLY A CA 1
ATOM 826 C C . GLY A 1 101 ? -19.077 -8.097 20.722 1.00 95.00 101 GLY A C 1
ATOM 827 O O . GLY A 1 101 ? -18.190 -7.379 21.202 1.00 95.00 101 GLY A O 1
ATOM 828 N N . VAL A 1 102 ? -20.350 -7.986 21.114 1.00 94.81 102 VAL A N 1
ATOM 829 C CA . VAL A 1 102 ? -20.825 -7.027 22.126 1.00 94.81 102 VAL A CA 1
ATOM 830 C C . VAL A 1 102 ? -21.408 -7.725 23.351 1.00 94.81 102 VAL A C 1
ATOM 832 O O . VAL A 1 102 ? -21.757 -8.901 23.329 1.00 94.81 102 VAL A O 1
ATOM 835 N N . ASN A 1 103 ? -21.529 -6.989 24.456 1.00 94.56 103 ASN A N 1
ATOM 836 C CA . ASN A 1 103 ? -22.171 -7.507 25.659 1.00 94.56 103 ASN A CA 1
ATOM 837 C C . ASN A 1 103 ? -23.668 -7.786 25.373 1.00 94.56 103 ASN A C 1
ATOM 839 O O . ASN A 1 103 ? -24.331 -6.920 24.795 1.00 94.56 103 ASN A O 1
ATOM 843 N N . PRO A 1 104 ? -24.241 -8.927 25.806 1.00 95.62 104 PRO A N 1
ATOM 844 C CA . PRO A 1 104 ? -25.678 -9.189 25.697 1.00 95.62 104 PRO A CA 1
ATOM 845 C C . PRO A 1 104 ? -26.573 -8.054 26.218 1.00 95.62 104 PRO A C 1
ATOM 847 O O . PRO A 1 104 ? -27.612 -7.770 25.625 1.00 95.62 104 PRO A O 1
ATOM 850 N N . ALA A 1 105 ? -26.152 -7.339 27.267 1.00 94.81 105 ALA A N 1
ATOM 851 C CA . ALA A 1 105 ? -26.868 -6.169 27.772 1.00 94.81 105 ALA A CA 1
ATOM 852 C C . ALA A 1 105 ? -26.939 -5.026 26.742 1.00 94.81 105 ALA A C 1
ATOM 854 O O . ALA A 1 105 ? -27.930 -4.302 26.700 1.00 94.81 105 ALA A O 1
ATOM 855 N N . THR A 1 106 ? -25.921 -4.868 25.891 1.00 94.00 106 THR A N 1
ATOM 856 C CA . THR A 1 106 ? -25.920 -3.893 24.789 1.00 94.00 106 THR A CA 1
ATOM 857 C C . THR A 1 106 ? -26.993 -4.238 23.765 1.00 94.00 106 THR A C 1
ATOM 859 O O . THR A 1 106 ? -27.813 -3.378 23.455 1.00 94.00 106 THR A O 1
ATOM 862 N N . ILE A 1 107 ? -27.066 -5.500 23.322 1.00 96.25 107 ILE A N 1
ATOM 863 C CA . ILE A 1 107 ? -28.140 -5.968 22.427 1.00 96.25 107 ILE A CA 1
ATOM 864 C C . ILE A 1 107 ? -29.507 -5.710 23.061 1.00 96.25 107 ILE A C 1
ATOM 866 O O . ILE A 1 107 ? -30.404 -5.155 22.433 1.00 96.25 107 ILE A O 1
ATOM 870 N N . SER A 1 108 ? -29.644 -6.035 24.345 1.00 96.19 108 SER A N 1
ATOM 871 C CA . SER A 1 108 ? -30.880 -5.829 25.092 1.00 96.19 108 SER A CA 1
ATOM 872 C C . SER A 1 108 ? -31.320 -4.359 25.153 1.00 96.19 108 SER A C 1
ATOM 874 O O . SER A 1 108 ? -32.517 -4.078 25.098 1.00 96.19 108 SER A O 1
ATOM 876 N N . ARG A 1 109 ? -30.384 -3.407 25.261 1.00 94.69 109 ARG A N 1
ATOM 877 C CA . ARG A 1 109 ? -30.694 -1.966 25.226 1.00 94.69 109 ARG A CA 1
ATOM 878 C C . ARG A 1 109 ? -31.029 -1.487 23.814 1.00 94.69 109 ARG A C 1
ATOM 880 O O . ARG A 1 109 ? -31.985 -0.736 23.661 1.00 94.69 109 ARG A O 1
ATOM 887 N N . LEU A 1 110 ? -30.299 -1.956 22.800 1.00 94.19 110 LEU A N 1
ATOM 888 C CA . LEU A 1 110 ? -30.532 -1.616 21.390 1.00 94.19 110 LEU A CA 1
ATOM 889 C C . LEU A 1 110 ? -31.924 -2.028 20.913 1.00 94.19 110 LEU A C 1
ATOM 891 O O . LEU A 1 110 ? -32.628 -1.233 20.291 1.00 94.19 110 LEU A O 1
ATOM 895 N N . VAL A 1 111 ? -32.321 -3.258 21.239 1.00 93.94 111 VAL A N 1
ATOM 896 C CA . VAL A 1 111 ? -33.629 -3.819 20.885 1.00 93.94 111 VAL A CA 1
ATOM 897 C C . VAL A 1 111 ? -34.769 -3.068 21.579 1.00 93.94 111 VAL A C 1
ATOM 899 O O . VAL A 1 111 ? -35.821 -2.872 20.981 1.00 93.94 111 VAL A O 1
ATOM 902 N N . ARG A 1 112 ? -34.558 -2.607 22.819 1.00 93.44 112 ARG A N 1
ATOM 903 C CA . ARG A 1 112 ? -35.539 -1.805 23.573 1.00 93.44 112 ARG A CA 1
ATOM 904 C C . ARG A 1 112 ? -35.512 -0.309 23.236 1.00 93.44 112 ARG A C 1
ATOM 906 O O . ARG A 1 112 ? -36.266 0.444 23.837 1.00 93.44 112 ARG A O 1
ATOM 913 N N . GLY A 1 113 ? -34.631 0.137 22.338 1.00 89.31 113 GLY A N 1
ATOM 914 C CA . GLY A 1 113 ? -34.484 1.557 21.991 1.00 89.31 113 GLY A CA 1
ATOM 915 C C . GLY A 1 113 ? -33.835 2.424 23.080 1.00 89.31 113 GLY A C 1
ATOM 916 O O . GLY A 1 113 ? -33.819 3.643 22.964 1.00 89.31 113 GLY A O 1
ATOM 917 N N . LEU A 1 114 ? -33.256 1.813 24.117 1.00 85.94 114 LEU A N 1
ATOM 918 C CA . LEU A 1 114 ? -32.625 2.501 25.254 1.00 85.94 114 LEU A CA 1
ATOM 919 C C . LEU A 1 114 ? -31.171 2.922 24.976 1.00 85.94 114 LEU A C 1
ATOM 921 O O . LEU A 1 114 ? -30.483 3.410 25.869 1.00 85.94 114 LEU A O 1
ATOM 925 N N . TYR A 1 115 ? -30.670 2.663 23.769 1.00 76.31 115 TYR A N 1
ATOM 926 C CA . TYR A 1 115 ? -29.316 2.993 23.334 1.00 76.31 115 TYR A CA 1
ATOM 927 C C . TYR A 1 115 ? -29.351 3.422 21.862 1.00 76.31 115 TYR A C 1
ATOM 929 O O . TYR A 1 115 ? -29.992 2.745 21.050 1.00 76.31 115 TYR A O 1
ATOM 937 N N . HIS A 1 116 ? -28.693 4.541 21.551 1.00 64.94 116 HIS A N 1
ATOM 938 C CA . HIS A 1 116 ? -28.645 5.189 20.236 1.00 64.94 116 HIS A CA 1
ATOM 939 C C . HIS A 1 116 ? -27.226 5.684 19.933 1.00 64.94 116 HIS A C 1
ATOM 941 O O . HIS A 1 116 ? -26.586 6.343 20.783 1.00 64.94 116 HIS A O 1
#

Nearest PDB structures (foldseek):
  1mdm-assembly1_A  TM=8.053E-01  e=4.999E-01  Homo sapiens
  2r0q-assembly1_F  TM=5.192E-01  e=3.278E-01  Staphylococcus aureus
  2r0q-assembly1_E  TM=4.668E-01  e=2.306E-01  Staphylococcus aureus
  6fi9-assembly1_A  TM=4.340E-01  e=1.314E-01  Lactococcus cremoris subsp. cremoris MG1363
  5yi2-assembly2_E  TM=4.450E-01  e=3.055E-01  Lactococcus lactis subsp. lactis Il1403

Folds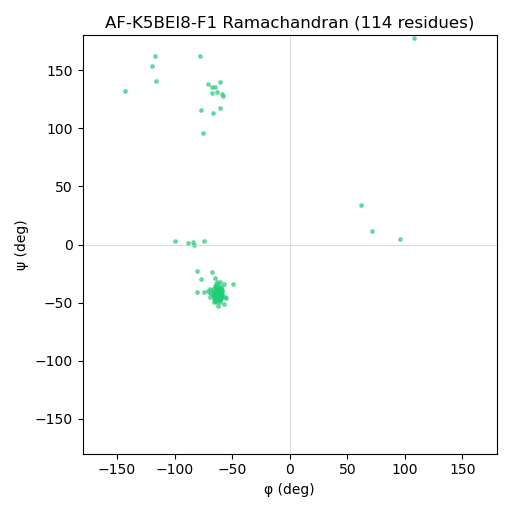eek 3Di:
DVVVVVVVVVVVVVVVVVVVVVVVVVVVVVVVVVVVVVVVVVVVVVVVVVVVVVVVVVVVDDPDDDDPDPDDDLDDPVLLVVLLVVVVVVDDLVVSCVVSVHDSVVSVCSNVVVHD

InterPro domains:
  IPR009057 Homedomain-like superfamily [SSF46689] (72-110)

Organism: Mycolicibacterium hassiacum (strain DSM 44199 / CIP 105218 / JCM 12690 / 3849) (NCBI:txid1122247)

Mean predicted aligned error: 11.08 Å